Protein AF-A0A661HJ49-F1 (afdb_monomer_lite)

Radius of gyration: 20.07 Å; chains: 1; bounding box: 32×57×66 Å

Secondary structure (DSSP, 8-state):
---SSS---------------GGGGTSTTPPPSS-TTSHHHHHHHHHHHHTT-TT--THHHH-S-TT--SHHHHTSS--HHHHHSSS-SS--SSTT-GGGGGGTGGGT-HHHHHHHH---

Structure (mmCIF, N/CA/C/O backbone):
data_AF-A0A661HJ49-F1
#
_entry.id   AF-A0A661HJ49-F1
#
loop_
_atom_site.group_PDB
_atom_site.id
_atom_site.type_symbol
_atom_site.label_atom_id
_atom_site.label_alt_id
_atom_site.label_comp_id
_atom_site.label_asym_id
_atom_site.label_entity_id
_atom_site.label_seq_id
_atom_site.pdbx_PDB_ins_code
_atom_site.Cartn_x
_atom_site.Cartn_y
_atom_site.Cartn_z
_atom_site.occupancy
_atom_site.B_iso_or_equiv
_atom_site.auth_seq_id
_atom_site.auth_comp_id
_atom_site.auth_asym_id
_atom_site.auth_atom_id
_atom_site.pdbx_PDB_model_num
ATOM 1 N N . MET A 1 1 ? -19.965 -47.155 -36.404 1.00 50.19 1 MET A N 1
ATOM 2 C CA . MET A 1 1 ? -18.906 -46.128 -36.507 1.00 50.19 1 MET A CA 1
ATOM 3 C C . MET A 1 1 ? -19.079 -45.104 -35.373 1.00 50.19 1 MET A C 1
ATOM 5 O O . MET A 1 1 ? -19.222 -43.922 -35.603 1.00 50.19 1 MET A O 1
ATOM 9 N N . LYS A 1 2 ? -19.340 -45.527 -34.130 1.00 54.09 2 LYS A N 1
ATOM 10 C CA . LYS A 1 2 ? -18.349 -45.559 -33.034 1.00 54.09 2 LYS A CA 1
ATOM 11 C C . LYS A 1 2 ? -16.889 -45.356 -33.469 1.00 54.09 2 LYS A C 1
ATOM 13 O O . LYS A 1 2 ? -16.412 -46.125 -34.299 1.00 54.09 2 LYS A O 1
ATOM 18 N N . LYS A 1 3 ? -16.219 -44.441 -32.754 1.00 54.38 3 LYS A N 1
ATOM 19 C CA . LYS A 1 3 ? -14.790 -44.066 -32.764 1.00 54.38 3 LYS A CA 1
ATOM 20 C C . LYS A 1 3 ? -14.447 -42.942 -33.755 1.00 54.38 3 LYS A C 1
ATOM 22 O O . LYS A 1 3 ? -14.799 -43.025 -34.920 1.00 54.38 3 LYS A O 1
ATOM 27 N N . ILE A 1 4 ? -13.689 -41.958 -33.261 1.00 57.25 4 ILE A N 1
ATOM 28 C CA . ILE A 1 4 ? -13.101 -40.798 -33.966 1.00 57.25 4 ILE A CA 1
ATOM 29 C C . ILE A 1 4 ? -13.991 -39.543 -34.065 1.00 57.25 4 ILE A C 1
ATOM 31 O O . ILE A 1 4 ? -14.110 -38.945 -35.119 1.00 57.25 4 ILE A O 1
ATOM 35 N N . LEU A 1 5 ? -14.583 -39.086 -32.959 1.00 51.81 5 LEU A N 1
ATOM 36 C CA . LEU A 1 5 ? -14.753 -37.631 -32.757 1.00 51.81 5 LEU A CA 1
ATOM 37 C C . LEU A 1 5 ? -14.694 -37.240 -31.267 1.00 51.81 5 LEU A C 1
ATOM 39 O O . LEU A 1 5 ? -15.233 -36.232 -30.829 1.00 51.81 5 LEU A O 1
ATOM 43 N N . SER A 1 6 ? -14.008 -38.065 -30.475 1.00 53.41 6 SER A N 1
ATOM 44 C CA . SER A 1 6 ? -13.304 -37.592 -29.287 1.00 53.41 6 SER A CA 1
ATOM 45 C C . SER A 1 6 ? -11.914 -37.168 -29.761 1.00 53.41 6 SER A C 1
ATOM 47 O O . SER A 1 6 ? -11.355 -37.859 -30.609 1.00 53.41 6 SER A O 1
ATOM 49 N N . ILE A 1 7 ? -11.343 -36.118 -29.164 1.00 55.81 7 ILE A N 1
ATOM 50 C CA . ILE A 1 7 ? -9.982 -35.589 -29.404 1.00 55.81 7 ILE A CA 1
ATOM 51 C C . ILE A 1 7 ? -9.923 -34.464 -30.461 1.00 55.81 7 ILE A C 1
ATOM 53 O O . ILE A 1 7 ? -9.279 -34.569 -31.495 1.00 55.81 7 ILE A O 1
ATOM 57 N N . LEU A 1 8 ? -10.557 -33.331 -30.160 1.00 50.12 8 LEU A N 1
ATOM 58 C CA . LEU A 1 8 ? -9.990 -32.013 -30.469 1.00 50.12 8 LEU A CA 1
ATOM 59 C C . LEU A 1 8 ? -10.353 -31.116 -29.277 1.00 50.12 8 LEU A C 1
ATOM 61 O O . LEU A 1 8 ? -11.425 -30.536 -29.200 1.00 50.12 8 LEU A O 1
ATOM 65 N N . SER A 1 9 ? -9.621 -31.247 -28.173 1.00 54.84 9 SER A N 1
ATOM 66 C CA . SER A 1 9 ? -8.468 -30.372 -27.946 1.00 54.84 9 SER A CA 1
ATOM 67 C C . SER A 1 9 ? -8.838 -28.886 -28.024 1.00 54.84 9 SER A C 1
ATOM 69 O O . SER A 1 9 ? -8.106 -28.086 -28.593 1.00 54.84 9 SER A O 1
ATOM 71 N N . LEU A 1 10 ? -9.955 -28.499 -27.410 1.00 52.50 10 LEU A N 1
ATOM 72 C CA . LEU A 1 10 ? -10.073 -27.167 -26.839 1.00 52.50 10 LEU A CA 1
ATOM 73 C C . LEU A 1 10 ? -9.712 -27.278 -25.355 1.00 52.50 10 LEU A C 1
ATOM 75 O O . LEU A 1 10 ? -10.544 -27.108 -24.468 1.00 52.50 10 LEU A O 1
ATOM 79 N N . PHE A 1 11 ? -8.441 -27.605 -25.092 1.00 56.81 11 PHE A N 1
ATOM 80 C CA . PHE A 1 11 ? -7.771 -27.108 -23.894 1.00 56.81 11 PHE A CA 1
ATOM 81 C C . PHE A 1 11 ? -7.764 -25.586 -24.046 1.00 56.81 11 PHE A C 1
ATOM 83 O O . PHE A 1 11 ? -6.800 -24.984 -24.509 1.00 56.81 11 PHE A O 1
ATOM 90 N N . LEU A 1 12 ? -8.904 -24.969 -23.735 1.00 55.38 12 LEU A N 1
ATOM 91 C CA . LEU A 1 12 ? -8.977 -23.568 -23.396 1.00 55.38 12 LEU A CA 1
ATOM 92 C C . LEU A 1 12 ? -8.198 -23.471 -22.090 1.00 55.38 12 LEU A C 1
ATOM 94 O O . LEU A 1 12 ? -8.745 -23.637 -21.003 1.00 55.38 12 LEU A O 1
ATOM 98 N N . THR A 1 13 ? -6.881 -23.347 -22.216 1.00 55.91 13 THR A N 1
ATOM 99 C CA . THR A 1 13 ? -6.001 -22.979 -21.125 1.00 55.91 13 THR A CA 1
ATOM 100 C C . THR A 1 13 ? -6.508 -21.632 -20.640 1.00 55.91 13 THR A C 1
ATOM 102 O O . THR A 1 13 ? -6.188 -20.594 -21.219 1.00 55.91 13 THR A O 1
ATOM 105 N N . LEU A 1 14 ? -7.359 -21.656 -19.611 1.00 53.12 14 LEU A N 1
ATOM 106 C CA . LEU A 1 14 ? -7.512 -20.531 -18.712 1.00 53.12 14 LEU A CA 1
ATOM 107 C C . LEU A 1 14 ? -6.115 -20.296 -18.146 1.00 53.12 14 LEU A C 1
ATOM 109 O O . LEU A 1 14 ? -5.701 -20.937 -17.184 1.00 53.12 14 LEU A O 1
ATOM 113 N N . VAL A 1 15 ? -5.363 -19.417 -18.801 1.00 56.59 15 VAL A N 1
ATOM 114 C CA . VAL A 1 15 ? -4.225 -18.755 -18.185 1.00 56.59 15 VAL A CA 1
ATOM 115 C C . VAL A 1 15 ? -4.857 -17.872 -17.122 1.00 56.59 15 VAL A C 1
ATOM 117 O O . VAL A 1 15 ? -5.268 -16.743 -17.384 1.00 56.59 15 VAL A O 1
ATOM 120 N N . VAL A 1 16 ? -5.062 -18.446 -15.939 1.00 55.22 16 VAL A N 1
ATOM 121 C CA . VAL A 1 16 ? -5.360 -17.667 -14.748 1.00 55.22 16 VAL A CA 1
ATOM 122 C C . VAL A 1 16 ? -4.091 -16.860 -14.539 1.00 55.22 16 VAL A C 1
ATOM 124 O O . VAL A 1 16 ? -3.063 -17.419 -14.170 1.00 55.22 16 VAL A O 1
ATOM 127 N N . ALA A 1 17 ? -4.116 -15.579 -14.906 1.00 55.75 17 ALA A N 1
ATOM 128 C CA . ALA A 1 17 ? -3.048 -14.675 -14.530 1.00 55.75 17 ALA A CA 1
ATOM 129 C C . ALA A 1 17 ? -3.013 -14.693 -13.001 1.00 55.75 17 ALA A C 1
ATOM 131 O O . ALA A 1 17 ? -3.911 -14.160 -12.344 1.00 55.75 17 ALA A O 1
ATOM 132 N N . GLU A 1 18 ? -2.039 -15.399 -12.429 1.00 57.94 18 GLU A N 1
ATOM 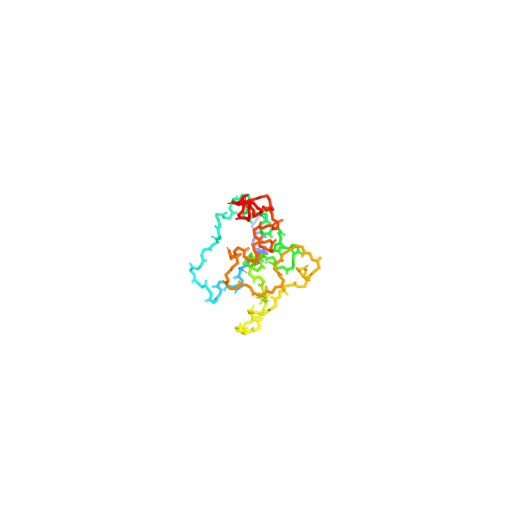133 C CA . GLU A 1 18 ? -1.745 -15.243 -11.017 1.00 57.94 18 GLU A CA 1
ATOM 134 C C . GLU A 1 18 ? -1.434 -13.760 -10.821 1.00 57.94 18 GLU A C 1
ATOM 136 O O . GLU A 1 18 ? -0.600 -13.195 -11.531 1.00 57.94 18 GLU A O 1
ATOM 141 N N . ASN A 1 19 ? -2.166 -13.097 -9.923 1.00 67.12 19 ASN A N 1
ATOM 142 C CA . ASN A 1 19 ? -1.873 -11.711 -9.576 1.00 67.12 19 ASN A CA 1
ATOM 143 C C . ASN A 1 19 ? -0.594 -11.728 -8.734 1.00 67.12 19 ASN A C 1
ATOM 145 O O . ASN A 1 19 ? -0.647 -11.786 -7.504 1.00 67.12 19 ASN A O 1
ATOM 149 N N . ILE A 1 20 ? 0.545 -11.788 -9.418 1.00 80.38 20 ILE A N 1
ATOM 150 C CA . ILE A 1 20 ? 1.868 -11.712 -8.817 1.00 80.38 20 ILE A CA 1
ATOM 151 C C . ILE A 1 20 ? 2.024 -10.291 -8.275 1.00 80.38 20 ILE A C 1
ATOM 153 O O . ILE A 1 20 ? 1.713 -9.311 -8.950 1.00 80.38 20 ILE A O 1
ATOM 157 N N . ASN A 1 21 ? 2.486 -10.183 -7.034 1.00 91.00 21 ASN A N 1
ATOM 158 C CA . ASN A 1 21 ? 2.857 -8.899 -6.464 1.00 91.00 21 ASN A CA 1
ATOM 159 C C . ASN A 1 21 ? 4.131 -8.412 -7.175 1.00 91.00 21 ASN A C 1
ATOM 161 O O . ASN A 1 21 ? 5.192 -9.007 -7.028 1.00 91.00 21 ASN A O 1
ATOM 165 N N . GLU A 1 22 ? 4.047 -7.332 -7.941 1.00 94.25 22 GLU A N 1
ATOM 166 C CA . GLU A 1 22 ? 5.142 -6.806 -8.758 1.00 94.25 22 GLU A CA 1
ATOM 167 C C . GLU A 1 22 ? 6.320 -6.297 -7.915 1.00 94.25 22 GLU A C 1
ATOM 169 O O . GLU A 1 22 ? 7.448 -6.221 -8.409 1.00 94.25 22 GLU A O 1
ATOM 174 N N . CYS A 1 23 ? 6.096 -5.983 -6.634 1.00 95.75 23 CYS A N 1
ATOM 175 C CA . CYS A 1 23 ? 7.149 -5.553 -5.719 1.00 95.75 23 CYS A CA 1
ATOM 176 C C . CYS A 1 23 ? 8.162 -6.679 -5.453 1.00 95.75 23 CYS A C 1
ATOM 178 O O . CYS A 1 23 ? 9.362 -6.413 -5.362 1.00 95.75 23 CYS A O 1
ATOM 180 N N . ILE A 1 24 ? 7.714 -7.940 -5.378 1.00 95.00 24 ILE A N 1
ATOM 181 C CA . ILE A 1 24 ? 8.589 -9.079 -5.037 1.00 95.00 24 ILE A CA 1
ATOM 182 C C . ILE A 1 24 ? 9.531 -9.469 -6.179 1.00 95.00 24 ILE A C 1
ATOM 184 O O . ILE A 1 24 ? 10.481 -10.207 -5.953 1.00 95.00 24 ILE A O 1
ATOM 188 N N . VAL A 1 25 ? 9.309 -8.945 -7.390 1.00 93.88 25 VAL A N 1
ATOM 189 C CA . VAL A 1 25 ? 10.220 -9.146 -8.527 1.00 93.88 25 VAL A CA 1
ATOM 190 C C . VAL A 1 25 ? 11.612 -8.586 -8.212 1.00 93.88 25 VAL A C 1
ATOM 192 O O . VAL A 1 25 ? 12.613 -9.177 -8.601 1.00 93.88 25 VAL A O 1
ATOM 195 N N . CYS A 1 26 ? 11.679 -7.464 -7.485 1.00 95.94 26 CYS A N 1
ATOM 196 C CA . CYS A 1 26 ? 12.935 -6.885 -6.994 1.00 95.94 26 CYS A CA 1
ATOM 197 C C . CYS A 1 26 ? 13.183 -7.175 -5.504 1.00 95.94 26 CYS A C 1
ATOM 199 O O . CYS A 1 26 ? 14.328 -7.143 -5.058 1.00 95.94 26 CYS A O 1
ATOM 201 N N . HIS A 1 27 ? 12.124 -7.432 -4.732 1.00 95.56 27 HIS A N 1
ATOM 202 C CA . HIS A 1 27 ? 12.171 -7.734 -3.299 1.00 95.56 27 HIS A CA 1
ATOM 203 C C . HIS A 1 27 ? 11.936 -9.226 -3.027 1.00 95.56 27 HIS A C 1
ATOM 205 O O . HIS A 1 27 ? 11.095 -9.601 -2.208 1.00 95.56 27 HIS A O 1
ATOM 211 N N . GLU A 1 28 ? 12.670 -10.080 -3.740 1.00 94.44 28 GLU A N 1
ATOM 212 C CA . GLU A 1 28 ? 12.580 -11.530 -3.588 1.00 94.44 28 GLU A CA 1
ATOM 213 C C . GLU A 1 28 ? 12.876 -11.950 -2.137 1.00 94.44 28 GLU A C 1
ATOM 215 O O . GLU A 1 28 ? 13.771 -11.416 -1.479 1.00 94.44 28 GLU A O 1
ATOM 220 N N . GLY A 1 29 ? 12.098 -12.904 -1.622 1.00 93.69 29 GLY A N 1
ATOM 221 C CA . GLY A 1 29 ? 12.247 -13.420 -0.260 1.00 93.69 29 GLY A CA 1
ATOM 222 C C . GLY A 1 29 ? 11.575 -12.577 0.829 1.00 93.69 29 GLY A C 1
ATOM 223 O O . GLY A 1 29 ? 11.529 -13.015 1.979 1.00 93.69 29 GLY A O 1
ATOM 224 N N . VAL A 1 30 ? 11.007 -11.411 0.497 1.00 94.06 30 VAL A N 1
ATOM 225 C CA . VAL A 1 30 ? 10.130 -10.685 1.425 1.00 94.06 30 VAL A CA 1
ATOM 226 C C . VAL A 1 30 ? 8.799 -11.427 1.532 1.00 94.06 30 VAL A C 1
ATOM 228 O O . VAL A 1 30 ? 8.100 -11.626 0.541 1.00 94.06 30 VAL A O 1
ATOM 231 N N . ALA A 1 31 ? 8.464 -11.857 2.746 1.00 92.25 31 ALA A N 1
ATOM 232 C CA . ALA A 1 31 ? 7.213 -12.545 3.029 1.00 92.25 31 ALA A CA 1
ATOM 233 C C . ALA A 1 31 ? 6.033 -11.566 3.108 1.00 92.25 31 ALA A C 1
ATOM 235 O O . ALA A 1 31 ? 6.201 -10.396 3.460 1.00 92.25 31 ALA A O 1
ATOM 236 N N . ASP A 1 32 ? 4.824 -12.077 2.863 1.00 94.00 32 ASP A N 1
ATOM 237 C CA . ASP A 1 32 ? 3.601 -11.360 3.216 1.00 94.00 32 ASP A CA 1
ATOM 238 C C . ASP A 1 32 ? 3.613 -11.022 4.725 1.00 94.00 32 ASP A C 1
ATOM 240 O O . ASP A 1 32 ? 4.093 -11.799 5.556 1.00 94.00 32 ASP A O 1
ATOM 244 N N . ILE A 1 33 ? 3.026 -9.884 5.109 1.00 94.69 33 ILE A N 1
ATOM 245 C CA . ILE A 1 33 ? 2.959 -9.447 6.519 1.00 94.69 33 ILE A CA 1
ATOM 246 C C . ILE A 1 33 ? 2.226 -10.454 7.425 1.00 94.69 33 ILE A C 1
ATOM 248 O O . ILE A 1 33 ? 2.449 -10.506 8.638 1.00 94.69 33 ILE A O 1
ATOM 252 N N . ARG A 1 34 ? 1.318 -11.243 6.844 1.00 95.62 34 ARG A N 1
ATOM 253 C CA . ARG A 1 34 ? 0.562 -12.320 7.488 1.00 95.62 34 ARG A CA 1
ATOM 254 C C . ARG A 1 34 ? 0.315 -13.438 6.491 1.00 95.62 34 ARG A C 1
ATOM 256 O O . ARG A 1 34 ? 0.379 -13.234 5.285 1.00 95.62 34 ARG A O 1
ATOM 263 N N . GLU A 1 35 ? -0.072 -14.598 7.011 1.00 96.19 35 GLU A N 1
ATOM 264 C CA . GLU A 1 35 ? -0.578 -15.692 6.189 1.00 96.19 35 GLU A CA 1
ATOM 265 C C . GLU A 1 35 ? -1.723 -15.212 5.281 1.00 96.19 35 GLU A C 1
ATOM 267 O O . GLU A 1 35 ? -2.644 -14.526 5.743 1.00 96.19 35 GLU A O 1
ATOM 272 N N . ARG A 1 36 ? -1.693 -15.599 3.998 1.00 93.50 36 ARG A N 1
ATOM 273 C CA . ARG A 1 36 ? -2.697 -15.176 3.008 1.00 93.50 36 ARG A CA 1
ATOM 274 C C . ARG A 1 36 ? -4.120 -15.539 3.380 1.00 93.50 36 ARG A C 1
ATOM 276 O O . ARG A 1 36 ? -5.029 -14.785 3.061 1.00 93.50 36 ARG A O 1
ATOM 283 N N . SER A 1 37 ? -4.322 -16.651 4.075 1.00 95.50 37 SER A N 1
ATOM 284 C CA . SER A 1 37 ? -5.640 -17.093 4.542 1.00 95.50 37 SER A CA 1
ATOM 285 C C . SER A 1 37 ? -6.185 -16.251 5.709 1.00 95.50 37 SER A C 1
ATOM 287 O O . SER A 1 37 ? -7.376 -16.320 6.012 1.00 95.50 37 SER A O 1
ATOM 289 N N . SER A 1 38 ? -5.344 -15.446 6.371 1.00 97.94 38 SER A N 1
ATOM 290 C CA . SER A 1 38 ? -5.747 -14.677 7.548 1.00 97.94 38 SER A CA 1
ATOM 291 C C . SER A 1 38 ? -6.724 -13.554 7.196 1.00 97.94 38 SER A C 1
ATOM 293 O O . SER A 1 38 ? -6.617 -12.910 6.152 1.00 97.94 38 SER A O 1
ATOM 295 N N . GLY A 1 39 ? -7.639 -13.246 8.121 1.00 97.69 39 GLY A N 1
ATOM 296 C CA . GLY A 1 39 ? -8.614 -12.167 7.923 1.00 97.69 39 GLY A CA 1
ATOM 297 C C . GLY A 1 39 ? -7.969 -10.798 7.678 1.00 97.69 39 GLY A C 1
ATOM 298 O O . GLY A 1 39 ? -8.473 -10.013 6.880 1.00 97.69 39 GLY A O 1
ATOM 299 N N . MET A 1 40 ? -6.818 -10.533 8.306 1.00 97.06 40 MET A N 1
ATOM 300 C CA . MET A 1 40 ? -6.060 -9.298 8.092 1.00 97.06 40 MET A CA 1
ATOM 301 C C . MET A 1 40 ? -5.518 -9.216 6.663 1.00 97.06 40 MET A C 1
ATOM 303 O O . MET A 1 40 ? -5.702 -8.198 6.003 1.00 97.06 40 MET A O 1
ATOM 307 N N . MET A 1 41 ? -4.892 -10.287 6.164 1.00 97.06 41 MET A N 1
ATOM 308 C CA . MET A 1 41 ? -4.336 -10.287 4.811 1.00 97.06 41 MET A CA 1
ATOM 309 C C . MET A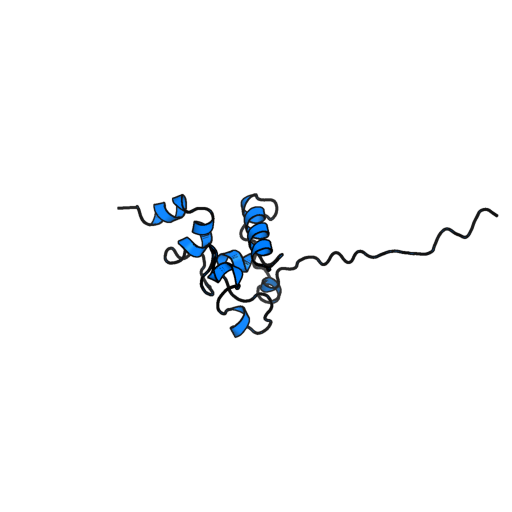 1 41 ? -5.434 -10.203 3.748 1.00 97.06 41 MET A C 1
ATOM 311 O O . MET A 1 41 ? -5.294 -9.466 2.779 1.00 97.06 41 MET A O 1
ATOM 315 N N . GLN A 1 42 ? -6.569 -10.875 3.958 1.00 97.62 42 GLN A N 1
ATOM 316 C CA . GLN A 1 42 ? -7.721 -10.758 3.061 1.00 97.62 42 GLN A CA 1
ATOM 317 C C . GLN A 1 42 ? -8.254 -9.320 2.989 1.00 97.62 42 GLN A C 1
ATOM 319 O O . GLN A 1 42 ? -8.515 -8.817 1.898 1.00 97.62 42 GLN A O 1
ATOM 324 N N . ALA A 1 43 ? -8.343 -8.616 4.123 1.00 97.81 43 ALA A N 1
ATOM 325 C CA . ALA A 1 43 ? -8.735 -7.207 4.137 1.00 97.81 43 ALA A CA 1
ATOM 326 C C . ALA A 1 43 ? -7.727 -6.305 3.398 1.00 97.81 43 ALA A C 1
ATOM 328 O O . ALA A 1 43 ? -8.133 -5.391 2.678 1.00 97.81 43 ALA A O 1
ATOM 329 N N . ILE A 1 44 ? -6.423 -6.580 3.526 1.00 97.88 44 ILE A N 1
ATOM 330 C CA . ILE A 1 44 ? -5.369 -5.869 2.786 1.00 97.88 44 ILE A CA 1
ATOM 331 C C . ILE A 1 44 ? -5.516 -6.110 1.279 1.00 97.88 44 ILE A C 1
ATOM 333 O O . ILE A 1 44 ? -5.484 -5.156 0.507 1.00 97.88 44 ILE A O 1
ATOM 337 N N . LEU A 1 45 ? -5.736 -7.354 0.849 1.00 96.69 45 LEU A N 1
ATOM 338 C CA . LEU A 1 45 ? -5.919 -7.694 -0.565 1.00 96.69 45 LEU A CA 1
ATOM 339 C C . LEU A 1 45 ? -7.156 -7.014 -1.169 1.00 96.69 45 LEU A C 1
ATOM 341 O O . LEU A 1 45 ? -7.080 -6.504 -2.285 1.00 96.69 45 LEU A O 1
ATOM 345 N N . VAL A 1 46 ? -8.265 -6.944 -0.424 1.00 97.12 46 VAL A N 1
ATOM 346 C CA . VAL A 1 46 ? -9.456 -6.176 -0.829 1.00 97.12 46 VAL A CA 1
ATOM 347 C C . VAL A 1 46 ? -9.110 -4.698 -0.995 1.00 97.12 46 VAL A C 1
ATOM 349 O O . VAL A 1 46 ? -9.451 -4.100 -2.012 1.00 97.12 46 VAL A O 1
ATOM 352 N N . LYS A 1 47 ? -8.378 -4.109 -0.042 1.00 97.94 47 LYS A N 1
ATOM 353 C CA . LYS A 1 47 ? -7.959 -2.705 -0.131 1.00 97.94 47 LYS A CA 1
ATOM 354 C C . LYS A 1 47 ? -7.031 -2.445 -1.320 1.00 97.94 47 LYS A C 1
ATOM 356 O O . LYS A 1 47 ? -7.147 -1.404 -1.960 1.00 97.94 47 LYS A O 1
ATOM 361 N N . ALA A 1 48 ? -6.130 -3.378 -1.624 1.00 97.38 48 ALA A N 1
ATOM 362 C CA . ALA A 1 48 ? -5.267 -3.305 -2.797 1.00 97.38 48 ALA A CA 1
ATOM 363 C C . ALA A 1 48 ? -6.092 -3.323 -4.096 1.00 97.38 48 ALA A C 1
ATOM 365 O O . ALA A 1 48 ? -5.837 -2.519 -4.990 1.00 97.38 48 ALA A O 1
ATOM 366 N N . ASP A 1 49 ? -7.112 -4.184 -4.182 1.00 97.31 49 ASP A N 1
ATOM 367 C CA . ASP A 1 49 ? -8.027 -4.255 -5.332 1.00 97.31 49 ASP A CA 1
ATOM 368 C C . ASP A 1 49 ? -8.826 -2.949 -5.498 1.00 97.31 49 ASP A C 1
ATOM 370 O O . ASP A 1 49 ? -8.827 -2.351 -6.572 1.00 97.31 49 ASP A O 1
ATOM 374 N N . GLU A 1 50 ? -9.401 -2.420 -4.410 1.00 97.50 50 GLU A N 1
ATOM 375 C CA . GLU A 1 50 ? -10.083 -1.114 -4.400 1.00 97.50 50 GLU A CA 1
ATOM 376 C C . GLU A 1 50 ? -9.176 0.037 -4.862 1.00 97.50 50 GLU A C 1
ATOM 378 O O . GLU A 1 50 ? -9.638 0.974 -5.515 1.00 97.50 50 GLU A O 1
ATOM 383 N N . ALA A 1 51 ? -7.880 -0.041 -4.549 1.00 97.75 51 ALA A N 1
ATOM 384 C CA . ALA A 1 51 ? -6.881 0.938 -4.959 1.00 97.75 51 ALA A CA 1
ATOM 385 C C . ALA A 1 51 ? -6.384 0.762 -6.408 1.00 97.75 51 ALA A C 1
ATOM 387 O O . ALA A 1 51 ? -5.538 1.539 -6.858 1.00 97.75 51 ALA A O 1
ATOM 388 N N . GLY A 1 52 ? -6.899 -0.228 -7.145 1.00 96.50 52 GLY A N 1
ATOM 389 C CA . GLY A 1 52 ? -6.484 -0.540 -8.514 1.00 96.50 52 GLY A CA 1
ATOM 390 C C . GLY A 1 52 ? -5.150 -1.284 -8.601 1.00 96.50 52 GLY A C 1
ATOM 391 O O . GLY A 1 52 ? -4.512 -1.286 -9.649 1.00 96.50 52 GLY A O 1
ATOM 392 N N . ALA A 1 53 ? -4.717 -1.906 -7.506 1.00 96.25 53 ALA A N 1
ATOM 393 C CA . ALA A 1 53 ? -3.449 -2.611 -7.370 1.00 96.25 53 ALA A CA 1
ATOM 394 C C . ALA A 1 53 ? -3.674 -4.068 -6.941 1.00 96.25 53 ALA A C 1
ATOM 396 O O . ALA A 1 53 ? -3.017 -4.579 -6.036 1.00 96.25 53 ALA A O 1
ATOM 397 N N . LYS A 1 54 ? -4.626 -4.751 -7.588 1.00 95.06 54 LYS A N 1
ATOM 398 C CA . LYS A 1 54 ? -4.965 -6.154 -7.314 1.00 95.06 54 LYS A CA 1
ATOM 399 C C . LYS A 1 54 ? -3.704 -7.028 -7.244 1.00 95.06 54 LYS A C 1
ATOM 401 O O . LYS A 1 54 ? -2.862 -6.989 -8.137 1.00 95.06 54 LYS A O 1
ATOM 406 N N . GLY A 1 55 ? -3.569 -7.788 -6.156 1.00 90.38 55 GLY A N 1
ATOM 407 C CA . GLY A 1 55 ? -2.407 -8.646 -5.879 1.00 90.38 55 GLY A CA 1
ATOM 408 C C . GLY A 1 55 ? -1.137 -7.929 -5.409 1.00 90.38 55 GLY A C 1
ATOM 409 O O . GLY A 1 55 ? -0.219 -8.598 -4.958 1.00 90.38 55 GLY A O 1
ATOM 410 N N . ASN A 1 56 ? -1.082 -6.596 -5.456 1.00 95.75 56 ASN A N 1
ATOM 411 C CA . ASN A 1 56 ? 0.026 -5.797 -4.938 1.00 95.75 56 ASN A CA 1
ATOM 412 C C . ASN A 1 56 ? -0.346 -5.253 -3.557 1.00 95.75 56 ASN A C 1
ATOM 414 O O . ASN A 1 56 ? -0.772 -4.114 -3.412 1.00 95.75 56 ASN A O 1
ATOM 418 N N . ASP A 1 57 ? -0.221 -6.079 -2.526 1.00 96.00 57 ASP A N 1
ATOM 419 C CA . ASP A 1 57 ? -0.614 -5.742 -1.155 1.00 96.00 57 ASP A CA 1
ATOM 420 C C . ASP A 1 57 ? 0.356 -4.771 -0.456 1.00 96.00 57 ASP A C 1
ATOM 422 O O . ASP A 1 57 ? -0.071 -3.964 0.369 1.00 96.00 57 ASP A O 1
ATOM 426 N N . CYS A 1 58 ? 1.643 -4.767 -0.826 1.00 97.50 58 CYS A N 1
ATOM 427 C CA . CYS A 1 58 ? 2.662 -3.933 -0.175 1.00 97.50 58 CYS A CA 1
ATOM 428 C C . CYS A 1 58 ? 2.303 -2.439 -0.207 1.00 97.50 58 CYS A C 1
ATOM 430 O O . CYS A 1 58 ? 2.486 -1.717 0.776 1.00 97.50 58 CYS A O 1
ATOM 432 N N . VAL A 1 59 ? 1.748 -1.976 -1.329 1.00 97.81 59 VAL A N 1
ATOM 433 C CA . VAL A 1 59 ? 1.424 -0.561 -1.574 1.00 97.81 59 VAL A CA 1
ATOM 434 C C . VAL A 1 59 ? 0.274 -0.053 -0.704 1.00 97.81 59 VAL A C 1
ATOM 436 O O . VAL A 1 59 ? 0.121 1.156 -0.565 1.00 97.81 59 VAL A O 1
ATOM 439 N N . VAL A 1 60 ? -0.496 -0.947 -0.070 1.00 98.19 60 VAL A N 1
ATOM 440 C CA . VAL A 1 60 ? -1.551 -0.583 0.893 1.00 98.19 60 VAL A CA 1
ATOM 441 C C . VAL A 1 60 ? -0.965 0.093 2.131 1.00 98.19 60 VAL A C 1
ATOM 443 O O . VAL A 1 60 ? -1.626 0.930 2.738 1.00 98.19 60 VAL A O 1
ATOM 446 N N . CYS A 1 61 ? 0.282 -0.228 2.482 1.00 98.25 61 CYS A N 1
ATOM 447 C CA . CYS A 1 61 ? 0.991 0.373 3.612 1.00 98.25 61 CYS A CA 1
ATOM 448 C C . CYS A 1 61 ? 2.179 1.227 3.156 1.00 98.25 61 CYS A C 1
ATOM 450 O O . CYS A 1 61 ? 2.466 2.257 3.759 1.00 98.25 61 CYS A O 1
ATOM 452 N N . HIS A 1 62 ? 2.879 0.808 2.101 1.00 98.12 62 HIS A N 1
ATOM 453 C CA . HIS A 1 62 ? 4.086 1.478 1.625 1.00 98.12 62 HIS A CA 1
ATOM 454 C C . HIS A 1 62 ? 3.817 2.616 0.636 1.00 98.12 62 HIS A C 1
ATOM 456 O O . HIS A 1 62 ? 4.698 3.447 0.455 1.00 98.12 62 HIS A O 1
ATOM 462 N N . GLY A 1 63 ? 2.657 2.675 -0.026 1.00 98.19 63 GLY A N 1
ATOM 463 C CA . GLY A 1 63 ? 2.465 3.566 -1.174 1.00 98.19 63 GLY A CA 1
ATOM 464 C C . GLY A 1 63 ? 3.350 3.166 -2.361 1.00 98.19 63 GLY A C 1
ATOM 465 O O . GLY A 1 63 ? 3.654 1.989 -2.550 1.00 98.19 63 GLY A O 1
ATOM 466 N N . GLY A 1 64 ? 3.777 4.145 -3.159 1.00 98.06 64 GLY A N 1
ATOM 467 C CA . GLY A 1 64 ? 4.562 3.922 -4.373 1.00 98.06 64 GLY A CA 1
ATOM 468 C C . GLY A 1 64 ? 3.726 3.575 -5.610 1.00 98.06 64 GLY A C 1
ATOM 469 O O . GLY A 1 64 ? 2.504 3.748 -5.639 1.00 98.06 64 GLY A O 1
ATOM 470 N N . ASN A 1 65 ? 4.415 3.096 -6.648 1.00 97.56 65 ASN A N 1
ATOM 471 C CA . ASN A 1 65 ? 3.837 2.717 -7.932 1.00 97.56 65 ASN A CA 1
ATOM 472 C C . ASN A 1 65 ? 4.276 1.291 -8.332 1.00 97.56 65 ASN A C 1
ATOM 474 O O . ASN A 1 65 ? 5.363 1.126 -8.893 1.00 97.56 65 ASN A O 1
ATOM 478 N N . PRO A 1 66 ? 3.426 0.267 -8.132 1.00 96.12 66 PRO A N 1
ATOM 479 C CA . PRO A 1 66 ? 3.780 -1.125 -8.414 1.00 96.12 66 PRO A CA 1
ATOM 480 C C . PRO A 1 66 ? 3.903 -1.425 -9.918 1.00 96.12 66 PRO A C 1
ATOM 482 O O . PRO A 1 66 ? 4.465 -2.446 -10.299 1.00 96.12 66 PRO A O 1
ATOM 485 N N . SER A 1 67 ? 3.414 -0.537 -10.793 1.00 94.94 67 SER A N 1
ATOM 486 C CA . SER A 1 67 ? 3.528 -0.707 -12.250 1.00 94.94 67 SER A CA 1
ATOM 487 C C . SER A 1 67 ? 4.889 -0.280 -12.812 1.00 94.94 67 SER A C 1
ATOM 489 O O . SER A 1 67 ? 5.240 -0.652 -13.933 1.00 94.94 67 SER A O 1
ATOM 491 N N . SER A 1 68 ? 5.670 0.499 -12.056 1.00 96.44 68 SER A N 1
ATOM 492 C CA . SER A 1 68 ? 6.978 0.965 -12.510 1.00 96.44 68 SER A CA 1
ATOM 493 C C . SER A 1 68 ? 8.049 -0.106 -12.316 1.00 96.44 68 SER A C 1
ATOM 495 O O . SER A 1 68 ? 8.176 -0.693 -11.245 1.00 96.44 68 SER A O 1
ATOM 497 N N . LYS A 1 69 ? 8.891 -0.294 -13.335 1.00 95.44 69 LYS A N 1
ATOM 498 C CA . LYS A 1 69 ? 10.118 -1.109 -13.256 1.00 95.44 69 LYS A CA 1
ATOM 499 C C . LYS A 1 69 ? 11.376 -0.282 -12.971 1.00 95.44 69 LYS A C 1
ATOM 501 O O . LYS A 1 69 ? 12.460 -0.836 -12.834 1.00 95.44 69 LYS A O 1
ATOM 506 N N . VAL A 1 70 ? 11.236 1.040 -12.868 1.00 97.50 70 VAL A N 1
ATOM 507 C CA . VAL A 1 70 ? 12.315 1.960 -12.491 1.00 97.50 70 VAL A CA 1
ATOM 508 C C . VAL A 1 70 ? 12.239 2.196 -10.991 1.00 97.50 70 VAL A C 1
ATOM 510 O O . VAL A 1 70 ? 11.192 2.618 -10.495 1.00 97.50 70 VAL A O 1
ATOM 513 N N . LYS A 1 71 ? 13.341 1.935 -10.279 1.00 96.94 71 LYS A N 1
ATOM 514 C CA . LYS A 1 71 ? 13.421 1.987 -8.812 1.00 96.94 71 LYS A CA 1
ATOM 515 C C . LYS A 1 71 ? 12.894 3.305 -8.252 1.00 96.94 71 LYS A C 1
ATOM 517 O O . LYS A 1 71 ? 12.131 3.299 -7.294 1.00 96.94 71 LYS A O 1
ATOM 522 N N . GLU A 1 72 ? 13.302 4.422 -8.832 1.00 98.00 72 GLU A N 1
ATOM 523 C CA . GLU A 1 72 ? 12.965 5.759 -8.349 1.00 98.00 72 GLU A CA 1
ATOM 524 C C . GLU A 1 72 ? 11.467 6.028 -8.495 1.00 98.00 72 GLU A C 1
ATOM 526 O O . GLU A 1 72 ? 10.839 6.532 -7.571 1.00 98.00 72 GLU A O 1
ATOM 531 N N . GLU A 1 73 ? 10.872 5.625 -9.617 1.00 98.19 73 GLU A N 1
ATOM 532 C CA . GLU A 1 73 ? 9.445 5.831 -9.873 1.00 98.19 73 GLU A CA 1
ATOM 533 C C . GLU A 1 73 ? 8.565 4.800 -9.149 1.00 98.19 73 GLU A C 1
ATOM 535 O O . GLU A 1 73 ? 7.437 5.117 -8.782 1.00 98.19 73 GLU A O 1
ATOM 540 N N . ALA A 1 74 ? 9.071 3.591 -8.884 1.00 98.12 74 ALA A N 1
ATOM 541 C CA . ALA A 1 74 ? 8.369 2.583 -8.086 1.00 98.12 74 ALA A CA 1
ATOM 542 C C . ALA A 1 74 ? 8.221 3.015 -6.618 1.00 98.12 74 ALA A C 1
ATOM 544 O O . ALA A 1 74 ? 7.189 2.775 -5.995 1.00 98.12 74 ALA A O 1
ATOM 545 N N . HIS A 1 75 ? 9.219 3.722 -6.085 1.00 98.38 75 HIS A N 1
ATOM 546 C CA . HIS A 1 75 ? 9.262 4.202 -4.702 1.00 98.38 75 HIS A CA 1
ATOM 547 C C . HIS A 1 75 ? 8.817 5.665 -4.554 1.00 98.38 75 HIS A C 1
ATOM 549 O O . HIS A 1 75 ? 9.297 6.387 -3.678 1.00 98.38 75 HIS A O 1
ATOM 555 N N . LYS A 1 76 ? 7.911 6.137 -5.415 1.00 97.88 76 LYS A N 1
ATOM 556 C CA . LYS A 1 76 ? 7.482 7.539 -5.446 1.00 97.88 76 LYS A CA 1
ATOM 557 C C . LYS A 1 76 ? 5.984 7.678 -5.251 1.00 97.88 76 LYS A C 1
ATOM 559 O O . LYS A 1 76 ? 5.189 7.017 -5.912 1.00 97.88 76 LYS A O 1
ATOM 564 N N . GLY A 1 77 ? 5.611 8.613 -4.380 1.00 97.81 77 GLY A N 1
ATOM 565 C CA . GLY A 1 77 ? 4.218 8.986 -4.157 1.00 97.81 77 GLY A CA 1
ATOM 566 C C . GLY A 1 77 ? 3.362 7.822 -3.661 1.00 97.81 77 GLY A C 1
ATOM 567 O O . GLY A 1 77 ? 3.808 6.992 -2.876 1.00 97.81 77 GLY A O 1
ATOM 568 N N . THR A 1 78 ? 2.109 7.794 -4.090 1.00 98.50 78 THR A N 1
ATOM 569 C CA . THR A 1 78 ? 1.127 6.773 -3.721 1.00 98.50 78 THR A CA 1
ATOM 570 C C . THR A 1 78 ? 0.157 6.559 -4.879 1.00 98.50 78 THR A C 1
ATOM 572 O O . THR A 1 78 ? 0.114 7.358 -5.821 1.00 98.50 78 THR A O 1
ATOM 575 N N . LEU A 1 79 ? -0.643 5.499 -4.813 1.00 98.12 79 LEU A N 1
ATOM 576 C CA . LEU A 1 79 ? -1.709 5.260 -5.780 1.00 98.12 79 LEU A CA 1
ATOM 577 C C . LEU A 1 79 ? -2.749 6.380 -5.722 1.00 98.12 79 LEU A C 1
ATOM 579 O O . LEU A 1 79 ? -3.096 6.862 -4.642 1.00 98.12 79 LEU A O 1
ATOM 583 N N . LYS A 1 80 ? -3.324 6.740 -6.877 1.00 98.06 80 LYS A N 1
ATOM 584 C CA . LYS A 1 80 ? -4.345 7.798 -6.976 1.00 98.06 80 LYS A CA 1
ATOM 585 C C . LYS A 1 80 ? -5.489 7.609 -5.974 1.00 98.06 80 LYS A C 1
ATOM 587 O O . LYS A 1 80 ? -5.943 8.587 -5.394 1.00 98.06 80 LYS A O 1
ATOM 592 N N . TYR A 1 81 ? -5.920 6.369 -5.740 1.00 98.19 81 TYR A N 1
ATOM 593 C CA . TYR A 1 81 ? -6.956 6.051 -4.757 1.00 98.19 81 TYR A CA 1
ATOM 594 C C . TYR A 1 81 ? -6.618 6.576 -3.351 1.00 98.19 81 TYR A C 1
ATOM 596 O O . TYR A 1 81 ? -7.468 7.184 -2.706 1.00 98.19 81 TYR A O 1
ATOM 604 N N . PHE A 1 82 ? -5.378 6.402 -2.883 1.00 98.12 82 PHE A N 1
ATOM 605 C CA . PHE A 1 82 ? -4.966 6.787 -1.529 1.00 98.12 82 PHE A CA 1
ATOM 606 C C . PHE A 1 82 ? -4.715 8.284 -1.351 1.00 98.12 82 PHE A C 1
ATOM 608 O O . PHE A 1 82 ? -4.586 8.740 -0.216 1.00 98.12 82 PHE A O 1
ATOM 615 N N . VAL A 1 83 ? -4.694 9.070 -2.430 1.00 96.81 83 VAL A N 1
ATOM 616 C CA . VAL A 1 83 ? -4.694 10.536 -2.322 1.00 96.81 83 VAL A CA 1
ATOM 617 C C . VAL A 1 83 ? -5.979 10.986 -1.621 1.00 96.81 83 VAL A C 1
ATOM 619 O O . VAL A 1 83 ? -5.916 11.640 -0.579 1.00 96.81 83 VAL A O 1
ATOM 622 N N . ASP A 1 84 ? -7.123 10.508 -2.116 1.00 95.94 84 ASP A N 1
ATOM 623 C CA . ASP A 1 84 ? -8.455 10.939 -1.673 1.00 95.94 84 ASP A CA 1
ATOM 624 C C . ASP A 1 84 ? -9.074 10.022 -0.596 1.00 95.94 84 ASP A C 1
ATOM 626 O O . ASP A 1 84 ? -10.042 10.396 0.063 1.00 95.94 84 ASP A O 1
ATOM 630 N N . ASN A 1 85 ? -8.514 8.826 -0.375 1.00 97.94 85 ASN A N 1
ATOM 631 C CA . ASN A 1 85 ? -9.017 7.839 0.590 1.00 97.94 85 ASN A CA 1
ATOM 632 C C . ASN A 1 85 ? -8.019 7.573 1.725 1.00 97.94 85 ASN A C 1
ATOM 634 O O . ASN A 1 85 ? -6.863 7.992 1.676 1.00 97.94 85 ASN A O 1
ATOM 638 N N . LYS A 1 86 ? -8.450 6.867 2.778 1.00 97.06 86 LYS A N 1
ATOM 639 C CA . LYS A 1 86 ? -7.543 6.435 3.855 1.00 97.06 86 LYS A CA 1
ATOM 640 C C . LYS A 1 86 ? -6.449 5.524 3.295 1.00 97.06 86 LYS A C 1
ATOM 642 O O . LYS A 1 86 ? -6.762 4.606 2.540 1.00 97.06 86 LYS A O 1
ATOM 647 N N . GLY A 1 87 ? -5.205 5.763 3.702 1.00 97.75 87 GLY A N 1
ATOM 648 C CA . GLY A 1 87 ? -4.031 5.017 3.257 1.00 97.75 87 GLY A CA 1
ATOM 649 C C . GLY A 1 87 ? -2.791 5.885 3.090 1.00 97.75 87 GLY A C 1
ATOM 650 O O . GLY A 1 87 ? -2.819 7.062 3.465 1.00 97.75 87 GLY A O 1
ATOM 651 N N . PRO A 1 88 ? -1.707 5.321 2.536 1.00 98.25 88 PRO A N 1
ATOM 652 C CA . PRO A 1 88 ? -0.421 5.989 2.458 1.00 98.25 88 PRO A CA 1
ATOM 653 C C . PRO A 1 88 ? -0.502 7.236 1.585 1.00 98.25 88 PRO A C 1
ATOM 655 O O . PRO A 1 88 ? -1.001 7.188 0.461 1.00 98.25 88 PRO A O 1
ATOM 658 N N . LYS A 1 89 ? 0.010 8.359 2.098 1.00 97.44 89 LYS A N 1
ATOM 659 C CA . L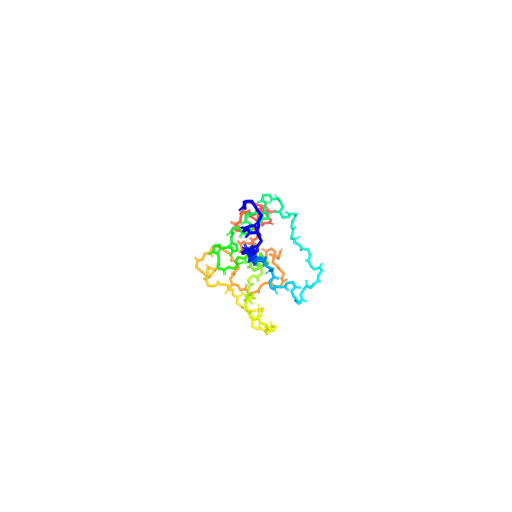YS A 1 89 ? -0.005 9.665 1.410 1.00 97.44 89 LYS A CA 1
ATOM 660 C C . LYS A 1 89 ? 1.262 9.942 0.608 1.00 97.44 89 LYS A C 1
ATOM 662 O O . LYS A 1 89 ? 1.307 10.875 -0.187 1.00 97.44 89 LYS A O 1
ATOM 667 N N . ALA A 1 90 ? 2.279 9.116 0.802 1.00 97.44 90 ALA A N 1
ATOM 668 C CA . ALA A 1 90 ? 3.531 9.118 0.068 1.00 97.44 90 ALA A CA 1
ATOM 669 C C . ALA A 1 90 ? 4.110 7.700 0.082 1.00 97.44 90 ALA A C 1
ATOM 671 O O . ALA A 1 90 ? 3.484 6.773 0.599 1.00 97.44 90 ALA A O 1
ATOM 672 N N . PHE A 1 91 ? 5.319 7.551 -0.455 1.00 98.31 91 PHE A N 1
ATOM 673 C CA . PHE A 1 91 ? 6.060 6.315 -0.304 1.00 98.31 91 PHE A CA 1
ATOM 674 C C . PHE A 1 91 ? 6.670 6.254 1.101 1.00 98.31 91 PHE A C 1
ATOM 676 O O . PHE A 1 91 ? 7.394 7.163 1.513 1.00 98.31 91 PHE A O 1
ATOM 683 N N . TYR A 1 92 ? 6.386 5.180 1.830 1.00 98.06 92 TYR A N 1
ATOM 684 C CA . TYR A 1 92 ? 6.874 4.932 3.179 1.00 98.06 92 TYR A CA 1
ATOM 685 C C . TYR A 1 92 ? 7.798 3.712 3.172 1.00 98.06 92 TYR A C 1
ATOM 687 O O . TYR A 1 92 ? 7.310 2.583 3.189 1.00 98.06 92 TYR A O 1
ATOM 695 N N . PRO A 1 93 ? 9.133 3.884 3.207 1.00 95.81 93 PRO A N 1
ATOM 696 C CA . PRO A 1 93 ? 10.046 2.746 3.337 1.00 95.81 93 PRO A CA 1
ATOM 697 C C . PRO A 1 93 ? 9.866 2.010 4.676 1.00 95.81 93 PRO A C 1
ATOM 699 O O . PRO A 1 93 ? 10.120 0.813 4.761 1.00 95.81 93 PRO A O 1
ATOM 702 N N . TYR A 1 94 ? 9.371 2.713 5.702 1.00 96.06 94 TYR A N 1
ATOM 703 C CA . TYR A 1 94 ? 9.131 2.188 7.048 1.00 96.06 94 TYR A CA 1
ATOM 704 C C . TYR A 1 94 ? 7.670 2.430 7.471 1.00 96.06 94 TYR A C 1
ATOM 706 O O . TYR A 1 94 ? 7.396 3.351 8.244 1.00 96.06 94 TYR A O 1
ATOM 714 N N . PRO A 1 95 ? 6.707 1.627 6.980 1.00 95.62 95 PRO A N 1
ATOM 715 C CA . PRO A 1 95 ? 5.275 1.875 7.168 1.00 95.62 95 PRO A CA 1
ATOM 716 C C . PRO A 1 95 ? 4.786 1.640 8.606 1.00 95.62 95 PRO A C 1
ATOM 718 O O . PRO A 1 95 ? 3.651 1.978 8.921 1.00 95.62 95 PRO A O 1
ATOM 721 N N . ALA A 1 96 ? 5.620 1.074 9.483 1.00 92.50 96 ALA A N 1
ATOM 722 C CA . ALA A 1 96 ? 5.315 0.860 10.899 1.00 92.50 96 ALA A CA 1
ATOM 723 C C . ALA A 1 96 ? 5.755 2.025 11.810 1.00 92.50 96 ALA A C 1
ATOM 725 O O . ALA A 1 96 ? 5.635 1.927 13.030 1.00 92.50 96 ALA A O 1
ATOM 726 N N . SER A 1 97 ? 6.304 3.109 11.246 1.00 94.19 97 SER A N 1
ATOM 727 C CA . SER A 1 97 ? 6.709 4.282 12.027 1.00 94.19 97 SER A CA 1
ATOM 728 C C . SER A 1 97 ? 5.492 4.907 12.733 1.00 94.19 97 SER A C 1
ATOM 730 O O . SER A 1 97 ? 4.505 5.197 12.050 1.00 94.19 97 SER A O 1
ATOM 732 N N . PRO A 1 98 ? 5.550 5.166 14.058 1.00 92.19 98 PRO A N 1
ATOM 733 C CA . PRO A 1 98 ? 4.443 5.767 14.812 1.00 92.19 98 PRO A CA 1
ATOM 734 C C . PRO A 1 98 ? 3.921 7.064 14.180 1.00 92.19 98 PRO A C 1
ATOM 736 O O . PRO A 1 98 ? 2.718 7.250 14.035 1.00 92.19 98 PRO A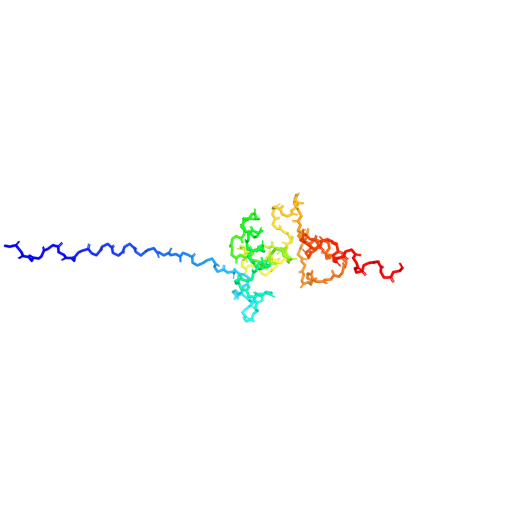 O 1
ATOM 739 N N . TRP A 1 99 ? 4.832 7.886 13.653 1.00 91.50 99 TRP A N 1
ATOM 740 C CA . TRP A 1 99 ? 4.542 9.191 13.050 1.00 91.50 99 TRP A CA 1
ATOM 741 C C . TRP A 1 99 ? 3.699 9.152 11.771 1.00 91.50 99 TRP A C 1
ATOM 743 O O . TRP A 1 99 ? 3.200 10.187 11.342 1.00 91.50 99 TRP A O 1
ATOM 753 N N . ILE A 1 100 ? 3.577 7.991 11.124 1.00 94.81 100 ILE A N 1
ATOM 754 C CA . ILE A 1 100 ? 2.764 7.814 9.908 1.00 94.81 100 ILE A CA 1
ATOM 755 C C . ILE A 1 100 ? 1.746 6.683 10.052 1.00 94.81 100 ILE A C 1
ATOM 757 O O . ILE A 1 100 ? 1.042 6.368 9.091 1.00 94.81 100 ILE A O 1
ATOM 761 N N . ASN A 1 101 ? 1.647 6.072 11.237 1.00 94.31 101 ASN A N 1
ATOM 762 C CA . ASN A 1 101 ? 0.886 4.845 11.432 1.00 94.31 101 ASN A CA 1
ATOM 763 C C . ASN A 1 101 ? -0.624 5.057 11.249 1.00 94.31 101 ASN A C 1
ATOM 765 O O . ASN A 1 101 ? -1.341 4.131 10.880 1.00 94.31 101 ASN A O 1
ATOM 769 N N . GLU A 1 102 ? -1.114 6.290 11.421 1.00 95.38 102 GLU A N 1
ATOM 770 C CA . GLU A 1 102 ? -2.485 6.683 11.066 1.00 95.38 102 GLU A CA 1
ATOM 771 C C . GLU A 1 102 ? -2.836 6.385 9.595 1.00 95.38 102 GLU A C 1
ATOM 773 O O . GLU A 1 102 ? -3.970 6.011 9.292 1.00 95.38 102 GLU A O 1
ATOM 778 N N . ASN A 1 103 ? -1.849 6.475 8.697 1.00 97.12 103 ASN A N 1
ATOM 779 C CA . ASN A 1 103 ? -1.996 6.261 7.259 1.00 97.12 103 ASN A CA 1
ATOM 780 C C . ASN A 1 103 ? -1.728 4.805 6.842 1.00 97.12 103 ASN A C 1
ATOM 782 O O . ASN A 1 103 ? -1.967 4.458 5.687 1.00 97.12 103 ASN A O 1
ATOM 786 N N . THR A 1 104 ? -1.258 3.948 7.755 1.00 96.56 104 THR A N 1
ATOM 787 C CA . THR A 1 104 ? -0.949 2.535 7.486 1.00 96.56 104 THR A CA 1
ATOM 788 C C . THR A 1 104 ? -1.818 1.622 8.354 1.00 96.56 104 THR A C 1
ATOM 790 O O . THR A 1 104 ? -2.938 1.294 7.958 1.00 96.56 104 THR A O 1
ATOM 793 N N . CYS A 1 105 ? -1.395 1.254 9.567 1.00 96.25 105 CYS A N 1
ATOM 794 C CA . CYS A 1 105 ? -2.176 0.369 10.436 1.00 96.25 105 CYS A CA 1
ATOM 795 C C . CYS A 1 105 ? -3.475 1.039 10.909 1.00 96.25 105 CYS A C 1
ATOM 797 O O . CYS A 1 105 ? -4.508 0.382 11.030 1.00 96.25 105 CYS A O 1
ATOM 799 N N . GLY A 1 106 ? -3.447 2.354 11.136 1.00 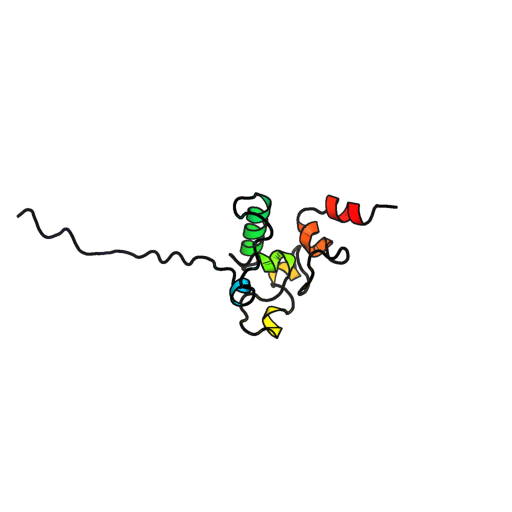95.69 106 GLY A N 1
ATOM 800 C CA . GLY A 1 106 ? -4.565 3.173 11.608 1.00 95.69 106 GLY A CA 1
ATOM 801 C C . GLY A 1 106 ? -5.723 3.270 10.618 1.00 95.69 106 GLY A C 1
ATOM 802 O O . GLY A 1 106 ? -6.850 3.556 11.026 1.00 95.69 106 GLY A O 1
ATOM 803 N N . MET A 1 107 ? -5.489 2.917 9.349 1.00 95.62 107 MET A N 1
ATOM 804 C CA . MET A 1 107 ? -6.546 2.739 8.356 1.00 95.62 107 MET A CA 1
ATOM 805 C C . MET A 1 107 ? -7.601 1.729 8.839 1.00 95.62 107 MET A C 1
ATOM 807 O O . MET A 1 107 ? -8.799 1.964 8.664 1.00 95.62 107 MET A O 1
ATOM 811 N N . CYS A 1 108 ? -7.153 0.638 9.476 1.00 96.44 108 CYS A N 1
ATOM 812 C CA . CYS A 1 108 ? -7.997 -0.464 9.951 1.00 96.44 108 CYS A CA 1
ATOM 813 C C . CYS A 1 108 ? -8.046 -0.578 11.486 1.00 96.44 108 CYS A C 1
ATOM 815 O O . CYS A 1 108 ? -9.032 -1.060 12.043 1.00 96.44 108 CYS A O 1
ATOM 817 N N . HIS A 1 109 ? -7.007 -0.111 12.180 1.00 96.12 109 HIS A N 1
ATOM 818 C CA . HIS A 1 109 ? -6.824 -0.235 13.628 1.00 96.12 109 HIS A CA 1
ATOM 819 C C . HIS A 1 109 ? -6.661 1.130 14.320 1.00 96.12 109 HIS A C 1
ATOM 821 O O . HIS A 1 109 ? -5.693 1.342 15.054 1.00 96.12 109 HIS A O 1
ATOM 827 N N . PRO A 1 110 ? -7.593 2.084 14.125 1.00 94.75 110 PRO A N 1
ATOM 828 C CA . PRO A 1 110 ? -7.425 3.450 14.618 1.00 94.75 110 PRO A CA 1
ATOM 829 C C . PRO A 1 110 ? -7.318 3.513 16.145 1.00 94.75 110 PRO A C 1
ATOM 831 O O . PRO A 1 110 ? -6.550 4.307 16.668 1.00 94.75 110 PRO A O 1
ATOM 834 N N . LYS A 1 111 ? -8.029 2.648 16.882 1.00 94.75 111 LYS A N 1
ATOM 835 C CA . LYS A 1 111 ? -7.959 2.618 18.353 1.00 94.75 111 LYS A CA 1
ATOM 836 C C . LYS A 1 111 ? -6.593 2.154 18.856 1.00 94.75 111 LYS A C 1
ATOM 838 O O . LYS A 1 111 ? -6.072 2.729 19.802 1.00 94.75 111 LYS A O 1
ATOM 843 N N . GLN A 1 112 ? -6.026 1.123 18.230 1.00 93.56 112 GLN A N 1
ATOM 844 C CA . GLN A 1 112 ? -4.711 0.594 18.583 1.00 93.56 112 GLN A CA 1
ATOM 845 C C . GLN A 1 112 ? -3.615 1.613 18.285 1.00 93.56 112 GLN A C 1
ATOM 847 O O . GLN A 1 112 ? -2.719 1.769 19.104 1.00 93.56 112 GLN A O 1
ATOM 852 N N . VAL A 1 113 ? -3.712 2.324 17.157 1.00 93.69 113 VAL A N 1
ATOM 853 C CA . VAL A 1 113 ? -2.765 3.395 16.817 1.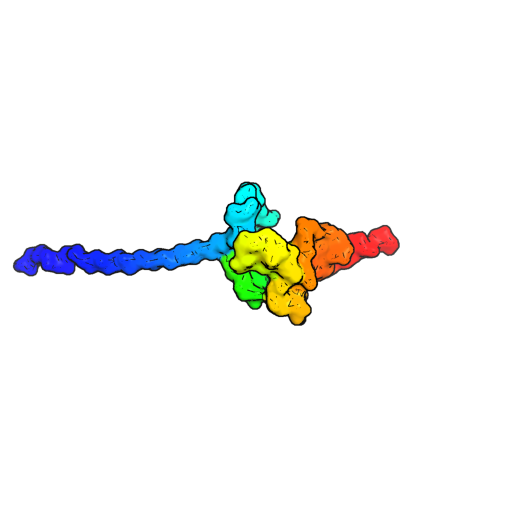00 93.69 113 VAL A CA 1
ATOM 854 C C . VAL A 1 113 ? -2.893 4.570 17.783 1.00 93.69 113 VAL A C 1
ATOM 856 O O . VAL A 1 113 ? -1.893 4.994 18.343 1.00 93.69 113 VAL A O 1
ATOM 859 N N . LEU A 1 114 ? -4.111 5.033 18.083 1.00 90.19 114 LEU A N 1
ATOM 860 C CA . LEU A 1 114 ? -4.322 6.105 19.066 1.00 90.19 114 LEU A CA 1
ATOM 861 C C . LEU A 1 114 ? -3.783 5.744 20.457 1.00 90.19 114 LEU A C 1
ATOM 863 O O . LEU A 1 114 ? -3.269 6.607 21.157 1.00 90.19 114 LEU A O 1
ATOM 867 N N . ALA A 1 115 ? -3.864 4.475 20.864 1.00 90.75 115 ALA A N 1
ATOM 868 C CA . ALA A 1 115 ? -3.308 4.028 22.139 1.00 90.75 115 ALA A CA 1
ATOM 869 C C . ALA A 1 115 ? -1.775 4.170 22.223 1.00 90.75 115 ALA A C 1
ATOM 871 O O . ALA A 1 115 ? -1.256 4.288 23.327 1.00 90.75 115 ALA A O 1
ATOM 872 N N . GLN A 1 116 ? -1.052 4.196 21.095 1.00 85.81 116 GLN A N 1
ATOM 873 C CA . GLN A 1 116 ? 0.403 4.416 21.079 1.00 85.81 116 GLN A CA 1
ATOM 874 C C . GLN A 1 116 ? 0.772 5.824 21.569 1.00 85.81 116 GLN A C 1
ATOM 876 O O . GLN A 1 116 ? 1.803 5.995 22.215 1.00 85.81 116 GLN A O 1
ATOM 881 N N . GLU A 1 117 ? -0.107 6.795 21.317 1.00 79.00 117 GLU A N 1
ATOM 882 C CA . GLU A 1 117 ? 0.086 8.215 21.631 1.00 79.00 117 GLU A CA 1
ATOM 883 C C . GLU A 1 117 ? -0.485 8.612 23.007 1.00 79.00 117 GLU A C 1
ATOM 885 O O . GLU A 1 117 ? -0.209 9.696 23.510 1.00 79.00 117 GLU A O 1
ATOM 890 N N . ASN A 1 118 ? -1.266 7.728 23.641 1.00 75.44 118 ASN A N 1
ATOM 891 C CA . ASN A 1 118 ? -2.007 8.008 24.878 1.00 75.44 118 ASN A CA 1
ATOM 892 C C . ASN A 1 118 ? -1.333 7.447 26.146 1.00 75.44 118 ASN A C 1
ATOM 894 O O . ASN A 1 118 ? -1.999 7.254 27.160 1.00 75.44 118 ASN A O 1
ATOM 898 N N . ASN A 1 119 ? -0.027 7.171 26.118 1.00 61.50 119 ASN A N 1
ATOM 899 C CA . ASN A 1 119 ? 0.728 6.709 27.295 1.00 61.50 119 ASN A CA 1
ATOM 900 C C . ASN A 1 119 ? 1.077 7.849 28.286 1.00 61.50 119 ASN A C 1
ATOM 902 O O . ASN A 1 119 ? 2.080 7.753 28.996 1.00 61.50 119 ASN A O 1
ATOM 906 N N . LEU A 1 120 ? 0.276 8.921 28.315 1.00 55.31 120 LEU A N 1
ATOM 907 C CA . LEU A 1 120 ? 0.397 10.076 29.211 1.00 55.31 120 LEU A CA 1
ATOM 908 C C . LEU A 1 120 ? -0.844 10.202 30.097 1.00 55.31 120 LEU A C 1
ATOM 910 O O . LEU A 1 120 ? -1.964 10.189 29.538 1.00 55.31 120 LEU A O 1
#

Sequence (120 aa):
MKKILSILSLFLTLVVAENINECIVCHEGVADIRERSSGMMQAILVKADEAGAKGNDCVVCHGGNPSSKVKEEAHKGTLKYFVDNKGPKAFYPYPASPWINENTCGMCHPKQVLAQENNL

pLDDT: mean 88.46, std 15.65, range [50.12, 98.5]

Foldseek 3Di:
DPDPPPDDDPPVPPPVPDLAQLVCVVVPPDDDPDDCPDPVNVVLQVVCVVLVNHNNSVLQQFAADSPDPDPVRRQWAHGPCVCPDQADGIGDPPSPDLVNVCRHVVSPCVVVSVVVVPPD